Protein AF-A0A3B1DQJ8-F1 (afdb_monomer_lite)

Secondary structure (DSSP, 8-state):
---TT-EE-HHHHHHHHHHHH-TT--EEETTEEEE-HHHHHHHHHHTT-EEE-SSS-EEE-GGGS---

Organism: NCBI:txid652676

Sequence (68 aa):
MIDAGKTYTRETFHADLAARFGPDARFHSCSINNMTADDLLGFLVGRGKLSGDIDGEFTMDPTNMCSH

pLDDT: mean 71.29, std 12.7, range [38.91, 85.0]

Structure (mmCIF, N/CA/C/O backbone):
data_AF-A0A3B1DQJ8-F1
#
_entry.id   AF-A0A3B1DQJ8-F1
#
loop_
_atom_site.group_PDB
_atom_site.id
_atom_site.type_symbol
_atom_site.label_atom_id
_atom_site.label_alt_id
_atom_site.label_comp_id
_atom_site.label_asym_id
_atom_site.label_entity_id
_atom_site.label_seq_id
_atom_site.pdbx_PDB_ins_code
_atom_site.Cartn_x
_atom_site.Cartn_y
_atom_site.Cartn_z
_atom_site.occupancy
_atom_site.B_iso_or_equiv
_atom_site.auth_seq_id
_atom_site.auth_comp_id
_atom_site.auth_asym_id
_atom_site.auth_atom_id
_atom_site.pdbx_PDB_model_num
ATOM 1 N N . MET A 1 1 ? -14.387 4.573 -8.445 1.00 38.91 1 MET A N 1
ATOM 2 C CA . MET A 1 1 ? -14.244 5.239 -7.134 1.00 38.91 1 MET A CA 1
ATOM 3 C C . MET A 1 1 ? -13.129 4.484 -6.436 1.00 38.91 1 MET A C 1
ATOM 5 O O . MET A 1 1 ? -13.342 3.334 -6.081 1.00 38.91 1 MET A O 1
ATOM 9 N N . ILE A 1 2 ? -11.907 5.014 -6.457 1.00 40.28 2 ILE A N 1
ATOM 10 C CA . ILE A 1 2 ? -10.752 4.364 -5.826 1.00 40.28 2 ILE A CA 1
ATOM 11 C C . ILE A 1 2 ? -10.633 5.047 -4.476 1.00 40.28 2 ILE A C 1
ATOM 13 O O . ILE A 1 2 ? -10.305 6.227 -4.409 1.00 40.28 2 ILE A O 1
ATOM 17 N N . ASP A 1 3 ? -11.052 4.332 -3.442 1.00 42.44 3 ASP A N 1
ATOM 18 C CA . ASP A 1 3 ? -11.089 4.825 -2.075 1.00 42.44 3 ASP A CA 1
ATOM 19 C C . ASP A 1 3 ? -9.644 5.032 -1.599 1.00 42.44 3 ASP A C 1
ATOM 21 O O . ASP A 1 3 ? -8.926 4.079 -1.282 1.00 42.44 3 ASP A O 1
ATOM 25 N N . ALA A 1 4 ? -9.182 6.281 -1.643 1.00 47.69 4 ALA A N 1
ATOM 26 C CA . ALA A 1 4 ? -7.935 6.716 -1.029 1.00 47.69 4 ALA A CA 1
ATOM 27 C C . ALA A 1 4 ? -8.134 6.723 0.496 1.00 47.69 4 ALA A C 1
ATOM 29 O O . ALA A 1 4 ? -8.329 7.767 1.110 1.00 47.69 4 ALA A O 1
ATOM 30 N N . GLY A 1 5 ? -8.186 5.528 1.083 1.00 54.59 5 GLY A N 1
ATOM 31 C CA . GLY A 1 5 ? -8.483 5.336 2.503 1.00 54.59 5 GLY A CA 1
ATOM 32 C C . GLY A 1 5 ? -8.303 3.906 3.010 1.00 54.59 5 GLY A C 1
ATOM 33 O O . GLY A 1 5 ? -8.604 3.631 4.167 1.00 54.59 5 GLY A O 1
ATOM 34 N N . LYS A 1 6 ? -7.819 2.975 2.177 1.00 64.44 6 LYS A N 1
ATOM 35 C CA . LYS A 1 6 ? -7.507 1.623 2.644 1.00 64.44 6 LYS A CA 1
ATOM 36 C C . LYS A 1 6 ? -6.123 1.584 3.271 1.00 64.44 6 LYS A C 1
ATOM 38 O O . LYS A 1 6 ? -5.112 1.710 2.581 1.00 64.44 6 LYS A O 1
ATOM 43 N N . THR A 1 7 ? -6.117 1.361 4.574 1.00 74.00 7 THR A N 1
ATOM 44 C CA . THR A 1 7 ? -4.956 0.883 5.306 1.00 74.00 7 THR A CA 1
ATOM 45 C C . THR A 1 7 ? -4.669 -0.553 4.885 1.00 74.00 7 THR A C 1
ATOM 47 O O . THR A 1 7 ? -5.556 -1.408 4.899 1.00 74.00 7 THR A O 1
ATOM 50 N N . TYR A 1 8 ? -3.435 -0.807 4.486 1.00 79.38 8 TYR A N 1
ATOM 51 C CA . TYR A 1 8 ? -2.908 -2.127 4.206 1.00 79.38 8 TYR A CA 1
ATOM 52 C C . TYR A 1 8 ? -1.884 -2.474 5.281 1.00 79.38 8 TYR A C 1
ATOM 54 O O . TYR A 1 8 ? -1.163 -1.622 5.794 1.00 79.38 8 TYR A O 1
ATOM 62 N N . THR A 1 9 ? -1.833 -3.752 5.613 1.00 84.81 9 THR A N 1
ATOM 63 C CA . THR A 1 9 ? -0.749 -4.365 6.374 1.00 84.81 9 THR A CA 1
ATOM 64 C C . THR A 1 9 ? 0.065 -5.227 5.421 1.00 84.81 9 THR A C 1
ATOM 66 O O . THR A 1 9 ? -0.405 -5.585 4.339 1.00 84.81 9 THR A O 1
ATOM 69 N N . ARG A 1 10 ? 1.273 -5.626 5.820 1.00 83.25 10 ARG A N 1
ATOM 70 C CA . ARG A 1 10 ? 2.112 -6.571 5.061 1.00 83.25 10 ARG A CA 1
ATOM 71 C C . ARG A 1 10 ? 1.342 -7.812 4.579 1.00 83.25 10 ARG A C 1
ATOM 73 O O . ARG A 1 10 ? 1.449 -8.207 3.421 1.00 83.25 10 ARG A O 1
ATOM 80 N N . GLU A 1 11 ? 0.497 -8.377 5.440 1.00 85.00 11 GLU A N 1
ATOM 81 C CA . GLU A 1 11 ? -0.288 -9.581 5.148 1.00 85.00 11 GLU A CA 1
ATOM 82 C C . GLU A 1 11 ? -1.425 -9.309 4.162 1.00 85.00 11 GLU A C 1
ATOM 84 O O . GLU A 1 11 ? -1.580 -10.022 3.170 1.00 85.00 11 GLU A O 1
ATOM 89 N N . THR A 1 12 ? -2.213 -8.257 4.408 1.00 83.94 12 THR A N 1
ATOM 90 C CA . THR A 1 12 ? -3.336 -7.897 3.530 1.00 83.94 12 THR A CA 1
ATOM 91 C C . THR A 1 12 ? -2.861 -7.376 2.182 1.00 83.94 12 THR A C 1
ATOM 93 O O . THR A 1 12 ? -3.505 -7.653 1.177 1.00 83.94 12 THR A O 1
ATOM 96 N N . PHE A 1 13 ? -1.714 -6.701 2.125 1.00 82.19 13 PHE A N 1
ATOM 97 C CA . PHE A 1 13 ? -1.069 -6.299 0.880 1.00 82.19 13 PHE A CA 1
ATOM 98 C C . PHE A 1 13 ? -0.649 -7.516 0.051 1.00 82.19 13 PHE A C 1
ATOM 100 O O . PHE A 1 13 ? -0.992 -7.599 -1.126 1.00 82.19 13 PHE A O 1
ATOM 107 N N . HIS A 1 14 ? 0.020 -8.500 0.663 1.00 82.44 14 HIS A N 1
ATOM 108 C CA . HIS A 1 14 ? 0.378 -9.741 -0.029 1.00 82.44 14 HIS A CA 1
ATOM 109 C C . HIS A 1 14 ? -0.863 -10.505 -0.501 1.00 82.44 14 HIS A C 1
ATOM 111 O O . HIS A 1 14 ? -0.886 -10.985 -1.633 1.00 82.44 14 HIS A O 1
ATOM 117 N N . ALA A 1 15 ? -1.910 -10.576 0.324 1.00 84.75 15 ALA A N 1
ATOM 118 C CA . ALA A 1 15 ? -3.164 -11.224 -0.042 1.00 84.75 15 ALA A CA 1
ATOM 119 C C . ALA A 1 15 ? -3.895 -10.494 -1.184 1.00 84.75 15 ALA A C 1
ATOM 121 O O . ALA A 1 15 ? -4.381 -11.149 -2.103 1.00 84.75 15 ALA A O 1
ATOM 122 N N . ASP A 1 16 ? -3.943 -9.157 -1.169 1.00 82.94 16 ASP A N 1
ATOM 123 C CA . ASP A 1 16 ? -4.568 -8.346 -2.225 1.00 82.94 16 ASP A CA 1
ATOM 124 C C . ASP A 1 16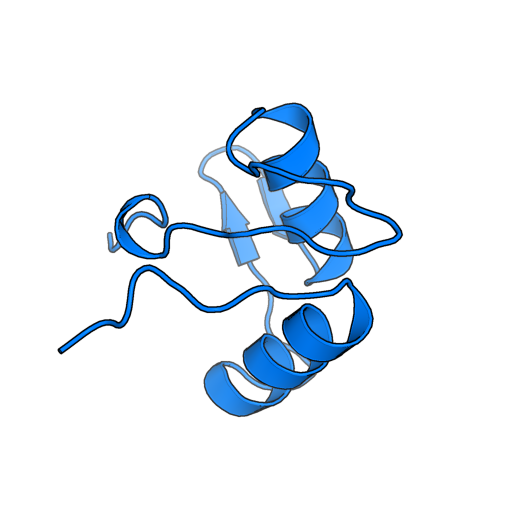 ? -3.790 -8.468 -3.539 1.00 82.94 16 ASP A C 1
ATOM 126 O O . ASP A 1 16 ? -4.385 -8.685 -4.594 1.00 82.94 16 ASP A O 1
ATOM 130 N N . LEU A 1 17 ? -2.453 -8.427 -3.484 1.00 81.00 17 LEU A N 1
ATOM 131 C CA . LEU A 1 17 ? -1.614 -8.667 -4.656 1.00 81.00 17 LEU A CA 1
ATOM 132 C C . LEU A 1 17 ? -1.802 -10.085 -5.201 1.00 81.00 17 LEU A C 1
ATOM 134 O O . LEU A 1 17 ? -1.982 -10.245 -6.407 1.00 81.00 17 LEU A O 1
ATOM 138 N N . ALA A 1 18 ? -1.837 -11.100 -4.336 1.00 83.25 18 ALA A N 1
ATOM 139 C CA . ALA A 1 18 ? -2.083 -12.477 -4.747 1.00 83.25 18 ALA A CA 1
ATOM 140 C C . ALA A 1 18 ? -3.484 -12.660 -5.352 1.00 83.25 18 ALA A C 1
ATOM 142 O O . ALA A 1 18 ? -3.641 -13.391 -6.327 1.00 83.25 18 ALA A O 1
ATOM 143 N N . ALA A 1 19 ? -4.498 -11.971 -4.826 1.00 82.69 19 ALA A N 1
ATOM 144 C CA . ALA A 1 19 ? -5.862 -12.021 -5.346 1.00 82.69 19 ALA A CA 1
ATOM 145 C C . ALA A 1 19 ? -6.019 -11.276 -6.682 1.00 82.69 19 ALA A C 1
ATOM 147 O O . ALA A 1 19 ? -6.801 -11.695 -7.533 1.00 82.69 19 ALA A O 1
ATOM 148 N N . ARG A 1 20 ? -5.292 -10.170 -6.877 1.00 79.00 20 ARG A N 1
ATOM 149 C CA . ARG A 1 20 ? -5.417 -9.309 -8.065 1.00 79.00 20 ARG A CA 1
ATOM 150 C C . ARG A 1 20 ? -4.489 -9.705 -9.204 1.00 79.00 20 ARG A C 1
ATOM 152 O O . ARG A 1 20 ? -4.886 -9.612 -10.360 1.00 79.00 20 ARG A O 1
ATOM 159 N N . PHE A 1 21 ? -3.266 -10.112 -8.880 1.00 78.62 21 PHE A N 1
ATOM 160 C CA . PHE A 1 21 ? -2.207 -10.428 -9.841 1.00 78.62 21 PHE A CA 1
ATOM 161 C C . PHE A 1 21 ? -1.808 -11.912 -9.832 1.00 78.62 21 PHE A C 1
ATOM 163 O O . PHE A 1 21 ? -1.189 -12.375 -10.787 1.00 78.62 21 PHE A O 1
ATOM 170 N N . GLY A 1 22 ? -2.180 -12.665 -8.795 1.00 77.12 22 GLY A N 1
ATOM 171 C CA . GLY A 1 22 ? -1.817 -14.072 -8.614 1.00 77.12 22 GLY A CA 1
ATOM 172 C C . GLY A 1 22 ? -0.709 -14.270 -7.567 1.00 77.12 22 GLY A C 1
ATOM 173 O O . GLY A 1 22 ? 0.107 -13.375 -7.357 1.00 77.12 22 GLY A O 1
ATOM 174 N N . PRO A 1 23 ? -0.637 -15.439 -6.906 1.00 76.50 23 PRO A N 1
ATOM 175 C CA . PRO A 1 23 ? 0.394 -15.737 -5.901 1.00 76.50 23 PRO A CA 1
ATOM 176 C C . PRO A 1 23 ? 1.826 -15.719 -6.469 1.00 76.50 23 PRO A C 1
ATOM 178 O O . PRO A 1 23 ? 2.774 -15.470 -5.732 1.00 76.50 23 PRO A O 1
ATOM 181 N N . ASP A 1 24 ? 1.971 -15.918 -7.781 1.0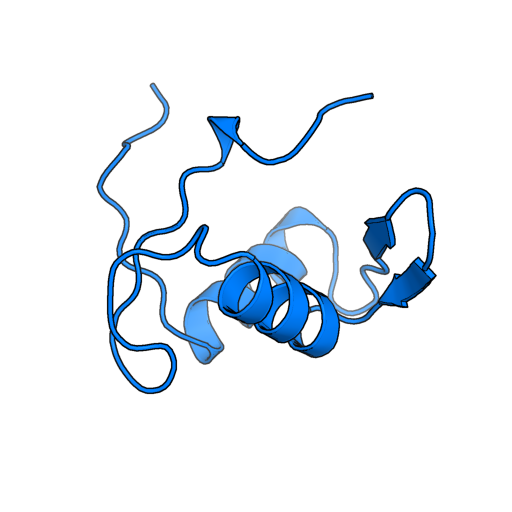0 74.44 24 ASP A N 1
ATOM 182 C CA . ASP A 1 24 ? 3.234 -15.855 -8.530 1.00 74.44 24 ASP A CA 1
ATOM 183 C C . ASP A 1 24 ? 3.443 -14.509 -9.251 1.00 74.44 24 ASP A C 1
ATOM 185 O O . ASP A 1 24 ? 4.252 -14.400 -10.180 1.00 74.44 24 ASP A O 1
ATOM 189 N N . ALA A 1 25 ? 2.700 -13.471 -8.857 1.00 75.31 25 ALA A N 1
ATOM 190 C CA . ALA A 1 25 ? 2.855 -12.138 -9.419 1.00 75.31 25 ALA A CA 1
ATOM 191 C C . ALA A 1 25 ? 4.287 -11.629 -9.218 1.00 75.31 25 ALA A C 1
ATOM 193 O O . ALA A 1 25 ? 4.785 -11.525 -8.095 1.00 75.31 25 ALA A O 1
ATOM 194 N N . ARG A 1 26 ? 4.943 -11.298 -10.333 1.00 78.19 26 ARG A N 1
ATOM 195 C CA . ARG A 1 26 ? 6.298 -10.744 -10.358 1.00 78.19 26 ARG A CA 1
ATOM 196 C C . ARG A 1 26 ? 6.236 -9.319 -10.866 1.00 78.19 26 ARG A C 1
ATOM 198 O O . ARG A 1 26 ? 5.692 -9.050 -11.935 1.00 78.19 26 ARG A O 1
ATOM 205 N N . PHE A 1 27 ? 6.788 -8.412 -10.076 1.00 79.31 27 PHE A N 1
ATOM 206 C CA . PHE A 1 27 ? 6.792 -6.990 -10.366 1.00 79.31 27 PHE A CA 1
ATOM 207 C C . PHE A 1 27 ? 8.114 -6.596 -11.015 1.00 79.31 27 PHE A C 1
ATOM 209 O O . PHE A 1 27 ? 9.183 -7.131 -10.705 1.00 79.31 27 PHE A O 1
ATOM 216 N N . HIS A 1 28 ? 8.029 -5.663 -11.955 1.00 71.62 28 HIS A N 1
ATOM 217 C CA . HIS A 1 28 ? 9.168 -5.184 -12.718 1.00 71.62 28 HIS A CA 1
ATOM 218 C C . HIS A 1 28 ? 9.214 -3.665 -12.592 1.00 71.62 28 HIS A C 1
ATOM 220 O O . HIS A 1 28 ? 8.308 -2.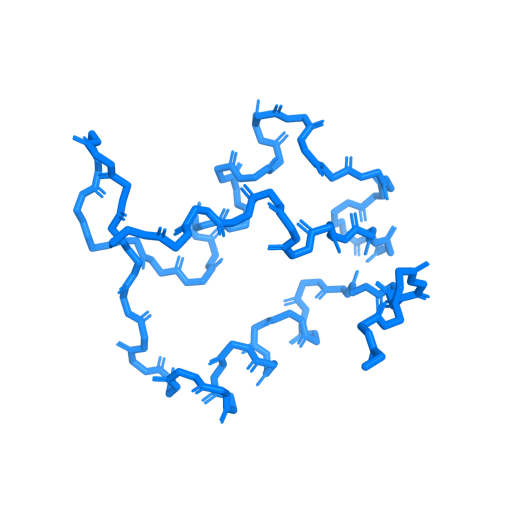966 -13.037 1.00 71.62 28 HIS A O 1
ATOM 226 N N . SER A 1 29 ? 10.265 -3.159 -11.958 1.00 70.06 29 SER A N 1
ATOM 227 C CA . SER A 1 29 ? 10.610 -1.740 -11.990 1.00 70.06 29 SER A CA 1
ATOM 228 C C . SER A 1 29 ? 11.661 -1.538 -13.080 1.00 70.06 29 SER A C 1
ATOM 230 O O . SER A 1 29 ? 12.464 -2.434 -13.323 1.00 70.06 29 SER A O 1
ATOM 232 N N . CYS A 1 30 ? 11.709 -0.370 -13.724 1.00 67.38 30 CYS A N 1
ATOM 233 C CA . CYS A 1 30 ? 12.603 -0.084 -14.860 1.00 67.38 30 CYS A CA 1
ATOM 234 C C . CYS A 1 30 ? 14.102 -0.365 -14.603 1.00 67.38 30 CYS A C 1
ATOM 236 O O . CYS A 1 30 ? 14.890 -0.380 -15.545 1.00 67.38 30 CYS A O 1
ATOM 238 N N . SER A 1 31 ? 14.502 -0.580 -13.346 1.00 66.75 31 SER A N 1
ATOM 239 C CA . SER A 1 31 ? 15.859 -0.973 -12.951 1.00 66.75 31 SER A CA 1
ATOM 240 C C . SER A 1 31 ? 15.970 -2.344 -12.272 1.00 66.75 31 SER A C 1
ATOM 242 O O . SER A 1 31 ? 17.087 -2.813 -12.084 1.00 66.75 31 SER A O 1
ATOM 244 N N . ILE A 1 32 ? 14.868 -2.997 -11.890 1.00 70.50 32 ILE A N 1
ATOM 245 C CA . ILE A 1 32 ? 14.891 -4.284 -11.181 1.00 70.50 32 ILE A CA 1
ATOM 246 C C . ILE A 1 32 ? 13.787 -5.181 -11.740 1.00 70.50 32 ILE A C 1
ATOM 248 O O . ILE A 1 32 ? 12.601 -4.847 -11.736 1.00 70.50 32 ILE A O 1
ATOM 252 N N . ASN A 1 33 ? 14.202 -6.352 -12.202 1.00 68.81 33 ASN A N 1
ATOM 253 C CA . ASN A 1 33 ? 13.349 -7.354 -12.812 1.00 68.81 33 ASN A CA 1
ATOM 254 C C . ASN A 1 33 ? 13.057 -8.470 -11.795 1.00 68.81 33 ASN A C 1
ATOM 256 O O . ASN A 1 33 ? 13.985 -8.918 -11.129 1.00 68.81 33 ASN A O 1
ATOM 260 N N . ASN A 1 34 ? 11.817 -8.977 -11.748 1.00 71.25 34 ASN A N 1
ATOM 261 C CA . ASN A 1 34 ? 11.418 -10.140 -10.936 1.00 71.25 34 ASN A CA 1
ATOM 262 C C . ASN A 1 34 ? 11.359 -9.891 -9.409 1.00 71.25 34 ASN A C 1
ATOM 264 O O . ASN A 1 34 ? 11.808 -10.723 -8.622 1.00 71.25 34 ASN A O 1
ATOM 268 N N . MET A 1 35 ? 10.767 -8.776 -8.983 1.00 79.38 35 MET A N 1
ATOM 269 C CA . MET A 1 35 ? 10.451 -8.543 -7.570 1.00 79.38 35 MET A CA 1
ATOM 270 C C . MET A 1 35 ? 9.237 -9.356 -7.130 1.00 79.38 35 MET A C 1
ATOM 272 O O . MET A 1 35 ? 8.233 -9.427 -7.844 1.00 79.38 35 MET A O 1
ATOM 276 N N . THR A 1 36 ? 9.303 -9.919 -5.929 1.00 82.19 36 THR A N 1
ATOM 277 C CA . THR A 1 36 ? 8.136 -10.466 -5.231 1.00 82.19 36 THR A CA 1
ATOM 278 C C . THR A 1 36 ? 7.338 -9.342 -4.567 1.00 82.19 36 THR A C 1
ATOM 280 O O . THR A 1 36 ? 7.786 -8.198 -4.505 1.00 82.19 36 THR A O 1
ATOM 283 N N . ALA A 1 37 ? 6.146 -9.659 -4.058 1.00 80.56 37 ALA A N 1
ATOM 284 C CA . ALA A 1 37 ? 5.333 -8.716 -3.285 1.00 80.56 37 ALA A CA 1
ATOM 285 C C . ALA A 1 37 ? 6.106 -8.087 -2.106 1.00 80.56 37 ALA A C 1
ATOM 287 O O . ALA A 1 37 ? 5.952 -6.896 -1.846 1.00 80.56 37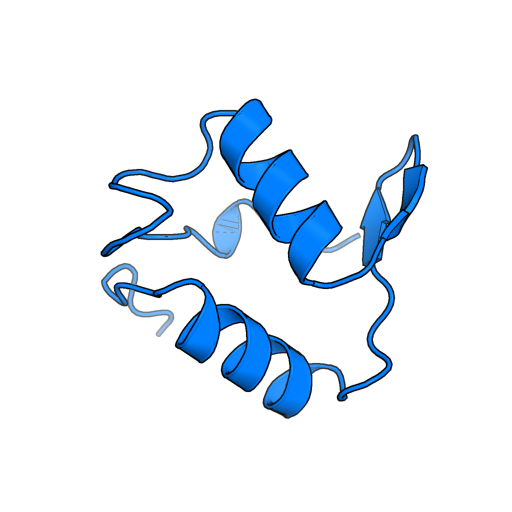 ALA A O 1
ATOM 288 N N . ASP A 1 38 ? 6.977 -8.868 -1.462 1.00 80.81 38 ASP A N 1
ATOM 289 C CA . ASP A 1 38 ? 7.821 -8.423 -0.347 1.00 80.81 38 ASP A CA 1
ATOM 290 C C . ASP A 1 38 ? 8.893 -7.421 -0.805 1.00 80.81 38 ASP A C 1
ATOM 292 O O . ASP A 1 38 ? 9.052 -6.352 -0.221 1.00 80.81 38 ASP A O 1
ATOM 296 N N . ASP A 1 39 ? 9.561 -7.716 -1.924 1.00 82.88 39 ASP A N 1
ATOM 297 C CA . ASP A 1 39 ? 10.585 -6.844 -2.508 1.00 82.88 39 ASP A CA 1
ATOM 298 C C . ASP A 1 39 ? 9.962 -5.532 -3.021 1.00 82.88 39 ASP A C 1
ATOM 300 O O . ASP A 1 39 ? 10.485 -4.441 -2.790 1.00 82.88 39 ASP A O 1
ATOM 304 N N . LEU A 1 40 ? 8.766 -5.619 -3.619 1.00 80.62 40 LEU A N 1
ATOM 305 C CA . LEU A 1 40 ? 7.970 -4.455 -4.001 1.00 80.62 40 LEU A CA 1
ATOM 306 C C . LEU A 1 40 ? 7.588 -3.616 -2.774 1.00 80.62 40 LEU A C 1
ATOM 308 O O . LEU A 1 40 ? 7.707 -2.389 -2.825 1.00 80.62 40 LEU A O 1
ATOM 312 N N . LEU A 1 41 ? 7.146 -4.255 -1.684 1.00 79.38 41 LEU A N 1
ATOM 313 C CA . LEU A 1 41 ? 6.820 -3.574 -0.433 1.00 79.38 41 LEU A CA 1
ATOM 314 C C . LEU A 1 41 ? 8.052 -2.838 0.097 1.00 79.38 41 LEU A C 1
ATOM 316 O O . LEU A 1 41 ? 7.986 -1.625 0.284 1.00 79.38 41 LEU A O 1
ATOM 320 N N . GLY A 1 42 ? 9.189 -3.528 0.227 1.00 79.75 42 GLY A N 1
ATOM 321 C CA . GLY A 1 42 ? 10.482 -2.955 0.613 1.00 79.75 42 GLY A CA 1
ATOM 322 C C . GLY A 1 42 ? 10.902 -1.774 -0.265 1.00 79.75 42 GLY A C 1
ATOM 323 O O . GLY A 1 42 ? 11.336 -0.736 0.239 1.00 79.75 42 GLY A O 1
ATOM 324 N N . PHE A 1 43 ? 10.700 -1.881 -1.579 1.00 79.94 43 PHE A N 1
ATOM 325 C CA . PHE A 1 43 ? 10.984 -0.810 -2.531 1.00 79.94 43 PHE A CA 1
ATOM 326 C C . PHE A 1 43 ? 10.078 0.414 -2.321 1.00 79.94 43 PHE A C 1
ATOM 328 O O . PHE A 1 43 ? 10.546 1.554 -2.356 1.00 79.94 43 PHE A O 1
ATOM 335 N N . LEU A 1 44 ? 8.784 0.201 -2.063 1.00 77.94 44 LEU A N 1
ATOM 336 C CA . LEU A 1 44 ? 7.821 1.260 -1.743 1.00 77.94 44 LEU A CA 1
ATOM 337 C C . LEU A 1 44 ? 8.157 1.949 -0.409 1.00 77.94 44 LEU A C 1
ATOM 339 O O . LEU A 1 44 ? 8.071 3.181 -0.335 1.00 77.94 44 LEU A O 1
ATOM 343 N N . VAL A 1 45 ? 8.594 1.176 0.596 1.00 78.31 45 VAL A N 1
ATOM 344 C CA . VAL A 1 45 ? 9.089 1.685 1.889 1.00 78.31 45 VAL A CA 1
ATOM 345 C C . VAL A 1 45 ? 10.308 2.571 1.675 1.00 78.31 45 VAL A C 1
ATOM 347 O O . VAL A 1 45 ? 10.313 3.730 2.083 1.00 78.31 45 VAL A O 1
ATOM 350 N N . GLY A 1 46 ? 11.329 2.047 0.990 1.00 75.69 46 GLY A N 1
ATOM 351 C CA . GLY A 1 46 ? 12.586 2.755 0.752 1.00 75.69 46 GLY A CA 1
ATOM 352 C C . GLY A 1 46 ? 12.397 4.028 -0.071 1.00 75.69 46 GLY A C 1
ATOM 353 O O . GLY A 1 46 ? 13.148 4.988 0.082 1.00 75.69 46 GLY A O 1
ATOM 354 N N . ARG A 1 47 ? 11.353 4.076 -0.907 1.00 76.69 47 ARG A N 1
ATOM 355 C CA . ARG A 1 47 ? 10.985 5.267 -1.680 1.00 76.69 47 ARG A CA 1
ATOM 356 C C . ARG A 1 47 ? 10.207 6.311 -0.864 1.00 76.69 47 ARG A C 1
ATOM 358 O O . ARG A 1 47 ? 9.939 7.388 -1.390 1.00 76.69 47 ARG A O 1
ATOM 365 N N . GLY A 1 48 ? 9.815 6.010 0.377 1.00 70.31 48 GLY A N 1
ATOM 366 C CA . GLY A 1 48 ? 9.004 6.899 1.216 1.00 70.31 48 GLY A CA 1
ATOM 367 C C . GLY A 1 48 ? 7.603 7.152 0.650 1.00 70.31 48 GLY A C 1
ATOM 368 O O . GLY A 1 48 ? 7.001 8.185 0.928 1.00 70.31 48 GLY A O 1
ATOM 369 N N . LYS A 1 49 ? 7.091 6.238 -0.190 1.00 66.50 49 LYS A N 1
ATOM 370 C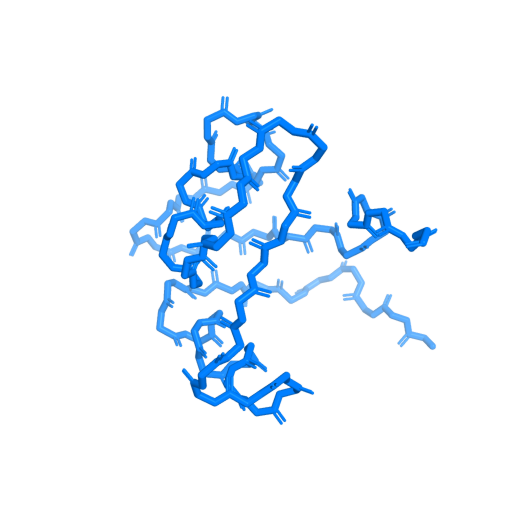 C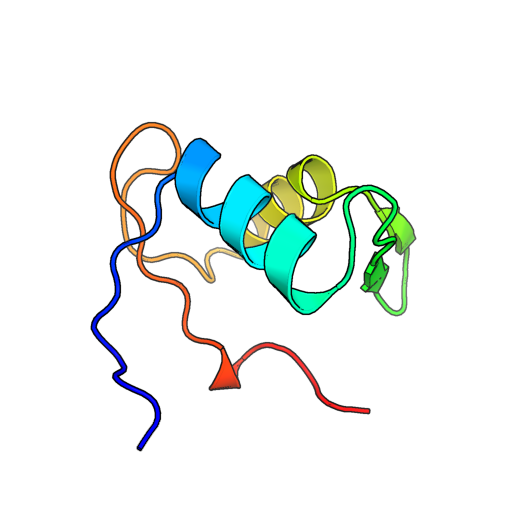A . LYS A 1 49 ? 5.757 6.353 -0.809 1.00 66.50 49 LYS A CA 1
ATOM 371 C C . LYS A 1 49 ? 4.626 5.821 0.074 1.00 66.50 49 LYS A C 1
ATOM 373 O O . LYS A 1 49 ? 3.466 5.897 -0.323 1.00 66.50 49 LYS A O 1
ATOM 378 N N . LEU A 1 50 ? 4.961 5.276 1.238 1.00 70.69 50 LEU A N 1
ATOM 379 C CA . LEU A 1 50 ? 4.015 4.729 2.199 1.00 70.69 50 LEU A CA 1
ATOM 380 C C . LEU A 1 50 ? 3.905 5.691 3.377 1.00 70.69 50 LEU A C 1
ATOM 382 O O . LEU A 1 50 ? 4.913 6.115 3.937 1.00 70.69 50 LEU A O 1
ATOM 386 N N . SER A 1 51 ? 2.673 6.055 3.726 1.00 70.12 51 SER A N 1
ATOM 387 C CA . SER A 1 51 ? 2.383 6.825 4.936 1.00 70.12 51 SER A CA 1
ATOM 388 C C . SER A 1 51 ? 1.863 5.867 6.001 1.00 70.12 51 SER A C 1
ATOM 390 O O . SER A 1 51 ? 0.773 5.316 5.844 1.00 70.12 51 SER A O 1
ATOM 392 N N . GLY A 1 52 ? 2.663 5.641 7.043 1.00 72.88 52 GLY A N 1
ATOM 393 C CA . GLY A 1 52 ? 2.343 4.737 8.149 1.00 72.88 52 GLY A CA 1
ATOM 394 C C . GLY A 1 52 ? 3.520 3.856 8.561 1.00 72.88 52 GLY A C 1
ATOM 395 O O . GLY A 1 52 ? 4.659 4.101 8.158 1.00 72.88 52 GLY A O 1
ATOM 396 N N . ASP A 1 53 ? 3.223 2.842 9.369 1.00 75.88 53 ASP A N 1
ATOM 397 C CA . ASP A 1 53 ? 4.192 1.845 9.821 1.00 75.88 53 ASP A CA 1
ATOM 398 C C . ASP A 1 53 ? 4.090 0.585 8.952 1.00 75.88 53 ASP A C 1
ATOM 400 O O . ASP A 1 53 ? 2.996 0.114 8.651 1.00 75.88 53 ASP A O 1
ATOM 404 N N . ILE A 1 54 ? 5.230 0.055 8.516 1.00 70.31 54 ILE A N 1
ATOM 405 C CA . ILE A 1 54 ? 5.288 -1.098 7.602 1.00 70.31 54 ILE A CA 1
ATOM 406 C C . ILE A 1 54 ? 4.943 -2.406 8.311 1.00 70.31 54 ILE A C 1
ATOM 408 O O . ILE A 1 54 ? 4.384 -3.313 7.692 1.00 70.31 54 ILE A O 1
ATOM 412 N N . ASP A 1 55 ? 5.302 -2.510 9.590 1.00 72.12 55 ASP A N 1
ATOM 413 C CA . ASP A 1 55 ? 5.007 -3.682 10.409 1.00 72.12 55 ASP A CA 1
ATOM 414 C C . ASP A 1 55 ? 3.593 -3.599 11.006 1.00 72.12 55 ASP A C 1
ATOM 416 O O . ASP A 1 55 ? 2.985 -4.621 11.315 1.00 72.12 55 ASP A O 1
ATOM 420 N N . GLY A 1 56 ? 3.041 -2.387 11.088 1.00 77.56 56 GLY A N 1
ATOM 421 C CA . GLY A 1 56 ? 1.643 -2.122 11.391 1.00 77.56 56 GLY A CA 1
ATOM 422 C C . GLY A 1 56 ? 0.804 -1.799 10.154 1.00 77.56 56 GLY A C 1
ATOM 423 O O . GLY A 1 56 ? 0.581 -2.621 9.264 1.00 77.56 56 GLY A O 1
ATOM 424 N N . GLU A 1 57 ? 0.268 -0.588 10.163 1.00 79.62 57 GLU A N 1
ATOM 425 C CA . GLU A 1 57 ? -0.755 -0.097 9.255 1.00 79.62 57 GLU A CA 1
ATOM 426 C C . GLU A 1 57 ? -0.181 1.007 8.360 1.00 79.62 57 GLU A C 1
ATOM 428 O O . GLU A 1 57 ? 0.225 2.070 8.842 1.00 79.62 57 GLU A O 1
ATOM 433 N N . PHE A 1 58 ? -0.176 0.780 7.045 1.00 80.50 58 PHE A N 1
ATOM 434 C CA . PHE A 1 58 ? 0.296 1.748 6.062 1.00 80.50 58 PHE A CA 1
ATOM 435 C C . PHE A 1 58 ? -0.737 2.001 4.973 1.00 80.50 58 PHE A C 1
ATOM 437 O O . PHE A 1 58 ? -1.476 1.121 4.547 1.00 80.50 58 PHE A O 1
ATOM 444 N N . THR A 1 59 ? -0.770 3.226 4.464 1.00 77.12 59 THR A N 1
ATOM 445 C CA . THR A 1 59 ? -1.627 3.569 3.326 1.00 77.12 59 THR A CA 1
ATOM 446 C C . THR A 1 59 ? -0.775 3.635 2.066 1.00 77.12 59 THR A C 1
ATOM 448 O O . THR A 1 59 ? 0.230 4.350 2.028 1.00 77.12 59 THR A O 1
ATOM 451 N N . MET A 1 60 ? -1.173 2.893 1.030 1.00 67.75 60 MET A N 1
ATOM 452 C CA . MET A 1 60 ? -0.581 2.991 -0.305 1.00 67.75 60 MET A CA 1
ATOM 453 C C . MET A 1 60 ? -1.532 3.762 -1.219 1.00 67.75 60 MET A C 1
ATOM 455 O O . MET A 1 60 ? -2.723 3.460 -1.284 1.00 67.75 60 MET A O 1
ATOM 459 N N . ASP A 1 61 ? -1.009 4.738 -1.954 1.00 62.16 61 ASP A N 1
ATOM 460 C CA . ASP A 1 61 ? -1.760 5.399 -3.015 1.00 62.16 61 ASP A CA 1
ATOM 461 C C . ASP A 1 61 ? -1.526 4.645 -4.339 1.00 62.16 61 ASP A C 1
ATOM 463 O O . ASP A 1 61 ? -0.428 4.716 -4.904 1.00 62.16 61 ASP A O 1
ATOM 467 N N . PRO A 1 62 ? -2.515 3.888 -4.854 1.00 54.47 62 PRO A N 1
ATOM 468 C CA . PRO A 1 62 ? -2.356 3.137 -6.096 1.00 54.47 62 PRO A CA 1
ATOM 469 C C . PRO A 1 62 ? -2.184 4.050 -7.323 1.00 54.47 62 PRO A C 1
ATOM 471 O O . PRO A 1 62 ? -1.681 3.594 -8.346 1.00 54.47 62 PRO A O 1
ATOM 474 N N . THR A 1 63 ? -2.526 5.340 -7.224 1.00 49.78 63 THR A N 1
ATOM 475 C CA . THR A 1 63 ? -2.299 6.350 -8.278 1.00 49.78 63 THR A CA 1
ATOM 476 C C . THR A 1 63 ? -0.807 6.575 -8.554 1.00 49.78 63 THR A C 1
ATOM 478 O O . THR A 1 63 ? -0.421 7.028 -9.629 1.00 49.78 63 THR A O 1
ATOM 481 N N . ASN A 1 64 ? 0.060 6.209 -7.608 1.00 49.06 64 ASN A N 1
ATOM 482 C CA . ASN A 1 64 ? 1.513 6.295 -7.729 1.00 49.06 64 ASN A CA 1
ATOM 483 C C . ASN A 1 64 ? 2.186 5.040 -8.310 1.00 49.06 64 ASN A C 1
ATOM 485 O O . ASN A 1 64 ? 3.423 5.008 -8.412 1.00 49.06 64 ASN A O 1
ATOM 489 N N . MET A 1 65 ? 1.391 4.030 -8.668 1.00 54.62 65 MET A N 1
ATOM 490 C CA . MET A 1 65 ? 1.823 2.777 -9.280 1.00 54.62 65 MET A CA 1
ATOM 491 C C . MET A 1 65 ? 1.688 2.959 -10.793 1.00 54.62 65 MET A C 1
ATOM 493 O O . MET A 1 65 ? 0.585 2.952 -11.336 1.00 54.62 65 MET A O 1
ATOM 497 N N . CYS A 1 66 ? 2.805 3.238 -11.465 1.00 43.28 66 CYS A N 1
ATOM 498 C CA . CYS A 1 66 ? 2.811 3.575 -12.884 1.00 43.28 66 CYS A CA 1
ATOM 499 C C . CYS A 1 66 ? 2.115 2.481 -13.713 1.00 43.28 66 CYS A C 1
ATOM 501 O O . CYS A 1 66 ? 2.586 1.350 -13.764 1.00 43.28 66 CYS A O 1
ATOM 503 N N . SER A 1 67 ? 1.011 2.845 -14.371 1.00 40.31 67 SER A N 1
ATOM 504 C CA . SER A 1 67 ? 0.475 2.126 -15.526 1.00 40.31 67 SER A CA 1
ATOM 505 C C . SER A 1 67 ? 1.294 2.556 -16.739 1.00 40.31 67 SER A C 1
ATOM 507 O O . SER A 1 67 ? 1.082 3.656 -17.248 1.00 40.31 67 SER A O 1
ATOM 509 N N . HIS A 1 68 ? 2.262 1.749 -17.161 1.00 45.88 68 HIS A N 1
ATOM 510 C CA . HIS A 1 68 ? 2.825 1.856 -18.504 1.00 45.88 68 HIS A CA 1
ATOM 511 C C . HIS A 1 68 ? 2.941 0.460 -19.100 1.00 45.88 68 HIS A C 1
ATOM 513 O O . HIS A 1 68 ? 3.422 -0.434 -18.370 1.00 45.88 68 HIS A O 1
#

InterPro domains:
  IPR019620 Putative metal-binding protein [PF10678] (1-67)

Radius of gyration: 11.63 Å; chains: 1; bounding box: 30×23×30 Å

Foldseek 3Di:
DPPQDDWDALVNQQVVCCVPQNNLRADDDPVDGGDHSVSVLVVCVVVVQWDDDHNDIIGHDCVPVDDD